Protein AF-A0AB33JUU6-F1 (afdb_monomer_lite)

InterPro domains:
  IPR045512 Protein of unknown function DUF6480 [PF20088] (90-141)

Organism: NCBI:txid3231513

Radius of gyration: 23.72 Å; chains: 1; bounding box: 58×48×59 Å

pLDDT: mean 78.25, std 18.5, range [37.59, 98.25]

Sequence (145 aa):
MNDAEPAVPTSRDQALLLEQASLYGWRAQWQLPEHERATERLLLTLRDTSLTAVFSHDGSLSFARLTELGTATTELDLSGALAVLRDHAGAPPEDTPPGESSTTAGISVPEPPELSRAWGSWPLAVVGLLVLSVVLFMIARIAGW

Foldseek 3Di:
DPPPDPDDPQDPLRVVLVVLLVQLVWDWDWDDDPDPPAFTWIWTDDDQKIKIFTADPVNATPWIWIDGVPDDIDIHHSVRSSVVSVVPSPPRPDPDDPDDDDDDDDPPDPDPPPPVPPDPCVVVVVVVVVVVVVVVVVVCVVVVD

Structure (mmCIF, N/CA/C/O backbone):
data_AF-A0AB33JUU6-F1
#
_entry.id   AF-A0AB33JUU6-F1
#
loop_
_atom_site.group_PDB
_atom_site.id
_atom_site.type_symbol
_atom_site.label_atom_id
_atom_site.label_alt_id
_atom_site.label_comp_id
_atom_site.label_asym_id
_atom_site.label_entity_id
_atom_site.label_seq_id
_atom_site.pdbx_PDB_ins_code
_atom_site.Cartn_x
_atom_site.Cartn_y
_atom_site.Cartn_z
_atom_site.occupancy
_atom_site.B_iso_or_equiv
_atom_site.auth_seq_id
_atom_site.auth_comp_id
_atom_site.auth_asym_id
_atom_site.auth_atom_id
_atom_site.pdbx_PDB_model_num
ATOM 1 N N . MET A 1 1 ? -13.650 -16.255 -26.367 1.00 42.38 1 MET A N 1
ATOM 2 C CA . MET A 1 1 ? -13.269 -17.184 -25.288 1.00 42.38 1 MET A CA 1
ATOM 3 C C . MET A 1 1 ? -12.151 -16.460 -24.565 1.00 42.38 1 MET A C 1
ATOM 5 O O . MET A 1 1 ? -11.090 -16.332 -25.148 1.00 42.38 1 MET A O 1
ATOM 9 N N . ASN A 1 2 ? -12.458 -15.779 -23.457 1.00 46.66 2 ASN A N 1
ATOM 10 C CA . ASN A 1 2 ? -11.444 -15.042 -22.703 1.00 46.66 2 ASN A CA 1
ATOM 11 C C . ASN A 1 2 ? -10.656 -16.086 -21.923 1.00 46.66 2 ASN A C 1
ATOM 13 O O . ASN A 1 2 ? -11.203 -16.670 -20.987 1.00 46.66 2 ASN A O 1
ATOM 17 N N . ASP A 1 3 ? -9.432 -16.363 -22.361 1.00 48.03 3 ASP A N 1
ATOM 18 C CA . ASP A 1 3 ? -8.467 -17.117 -21.575 1.00 48.03 3 ASP A CA 1
ATOM 19 C C . ASP A 1 3 ? -8.272 -16.355 -20.263 1.00 48.03 3 ASP A C 1
ATOM 21 O O . ASP A 1 3 ? -7.712 -15.261 -20.235 1.00 48.03 3 ASP A O 1
ATOM 25 N N . ALA A 1 4 ? -8.860 -16.882 -19.190 1.00 48.28 4 ALA A N 1
ATOM 26 C CA . ALA A 1 4 ? -8.634 -16.379 -17.852 1.00 48.28 4 ALA A CA 1
ATOM 27 C C . ALA A 1 4 ? -7.150 -16.599 -17.559 1.00 48.28 4 ALA A C 1
ATOM 29 O O . ALA A 1 4 ? -6.715 -17.740 -17.388 1.00 48.28 4 ALA A O 1
ATOM 30 N N . GLU A 1 5 ? -6.380 -15.510 -17.584 1.00 46.94 5 GLU A N 1
ATOM 31 C CA . GLU A 1 5 ? -5.000 -15.484 -17.116 1.00 46.94 5 GLU A CA 1
ATOM 32 C C . GLU A 1 5 ? -4.924 -16.256 -15.792 1.00 46.94 5 GLU A C 1
ATOM 34 O O . GLU A 1 5 ? -5.759 -16.020 -14.908 1.00 46.94 5 GLU A O 1
ATOM 39 N N . PRO A 1 6 ? -3.989 -17.211 -15.643 1.00 43.72 6 PRO A N 1
ATOM 40 C CA . PRO A 1 6 ? -3.836 -17.916 -14.386 1.00 43.72 6 PRO A CA 1
ATOM 41 C C . PRO A 1 6 ? -3.475 -16.875 -13.331 1.00 43.72 6 PRO A C 1
ATOM 43 O O . PRO A 1 6 ? -2.383 -16.312 -13.361 1.00 43.72 6 PRO A O 1
ATOM 46 N N . ALA A 1 7 ? -4.418 -16.595 -12.428 1.00 58.81 7 ALA A N 1
ATOM 47 C CA . ALA A 1 7 ? -4.191 -15.729 -11.286 1.00 58.81 7 ALA A CA 1
ATOM 48 C C . ALA A 1 7 ? -2.921 -16.220 -10.587 1.00 58.81 7 ALA A C 1
ATOM 50 O O . ALA A 1 7 ? -2.867 -17.364 -10.125 1.00 58.81 7 ALA A O 1
ATOM 51 N N . VAL A 1 8 ? -1.883 -15.382 -10.596 1.00 59.25 8 VAL A N 1
ATOM 52 C CA . VAL A 1 8 ? -0.614 -15.670 -9.932 1.00 59.25 8 VAL A CA 1
ATOM 53 C C . VAL A 1 8 ? -0.947 -16.092 -8.499 1.00 59.25 8 VAL A C 1
ATOM 55 O O . VAL A 1 8 ? -1.728 -15.396 -7.840 1.00 59.25 8 VAL A O 1
ATOM 58 N N . PRO A 1 9 ? -0.455 -17.253 -8.027 1.00 62.34 9 PRO A N 1
ATOM 59 C CA . PRO A 1 9 ? -0.793 -17.733 -6.700 1.00 62.34 9 PRO A CA 1
ATOM 60 C C . PRO A 1 9 ? -0.367 -16.679 -5.683 1.00 62.34 9 PRO A C 1
ATOM 62 O O . PRO A 1 9 ? 0.811 -16.349 -5.570 1.00 62.34 9 PRO A O 1
ATOM 65 N N . THR A 1 10 ? -1.352 -16.138 -4.970 1.00 77.56 10 THR A N 1
ATOM 66 C CA . THR A 1 10 ? -1.145 -15.136 -3.931 1.00 77.56 10 THR A CA 1
ATOM 67 C C . THR A 1 10 ? -0.162 -15.693 -2.908 1.00 77.56 10 THR A C 1
ATOM 69 O O . THR A 1 10 ? -0.394 -16.760 -2.330 1.00 77.56 10 THR A O 1
ATOM 72 N N . SER A 1 11 ? 0.954 -14.996 -2.704 1.00 87.75 11 SER A N 1
ATOM 73 C CA . SER A 1 11 ? 1.951 -15.397 -1.710 1.00 87.75 11 SER A CA 1
ATOM 74 C C . SER A 1 11 ? 1.343 -15.424 -0.306 1.00 87.75 11 SER A C 1
ATOM 76 O O . SER A 1 11 ? 0.364 -14.733 -0.022 1.00 87.75 11 SER A O 1
ATOM 78 N N . ARG A 1 12 ? 1.937 -16.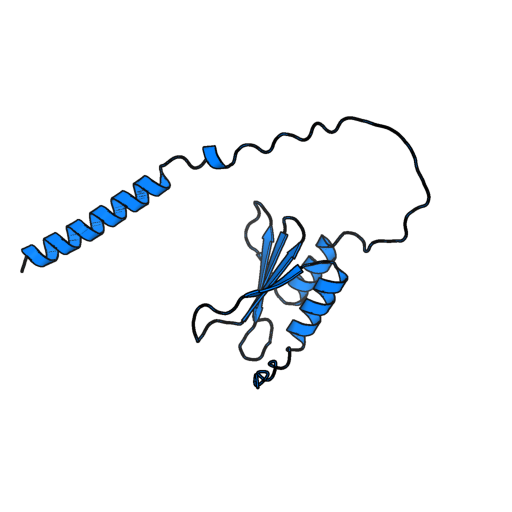204 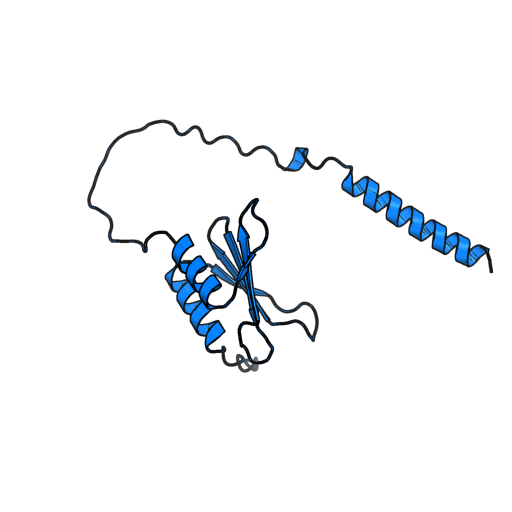0.604 1.00 90.75 12 ARG A N 1
ATOM 79 C CA . ARG A 1 12 ? 1.477 -16.317 1.995 1.00 90.75 12 ARG A CA 1
ATOM 80 C C . ARG A 1 12 ? 1.371 -14.952 2.681 1.00 90.75 12 ARG A C 1
ATOM 82 O O . ARG A 1 12 ? 0.388 -14.706 3.373 1.00 90.75 12 ARG A O 1
ATOM 89 N N . ASP A 1 13 ? 2.342 -14.070 2.461 1.00 90.50 13 ASP A N 1
ATOM 90 C CA . ASP A 1 13 ? 2.364 -12.735 3.070 1.00 90.50 13 ASP A CA 1
ATOM 91 C C . ASP A 1 13 ? 1.261 -11.840 2.494 1.00 90.50 13 ASP A C 1
ATOM 93 O O . ASP A 1 13 ? 0.592 -11.114 3.228 1.00 90.50 13 ASP A O 1
ATOM 97 N N . GLN A 1 14 ? 1.029 -11.937 1.182 1.00 91.00 14 GLN A N 1
ATOM 98 C CA . GLN A 1 14 ? -0.058 -11.235 0.501 1.00 91.00 14 GLN A CA 1
ATOM 99 C C . GLN A 1 14 ? -1.423 -11.714 1.014 1.00 91.00 14 GLN A C 1
ATOM 101 O O . GLN A 1 14 ? -2.288 -10.893 1.315 1.00 91.00 14 GLN A O 1
ATOM 106 N N . ALA A 1 15 ? -1.604 -13.031 1.158 1.00 91.25 15 ALA A N 1
ATOM 107 C CA . ALA A 1 15 ? -2.834 -13.626 1.669 1.00 91.25 15 ALA A CA 1
ATOM 108 C C . ALA A 1 15 ? -3.106 -13.189 3.114 1.00 91.25 15 ALA A C 1
ATOM 110 O O . ALA A 1 15 ? -4.222 -12.776 3.418 1.00 91.25 15 ALA A O 1
ATOM 111 N N . LEU A 1 16 ? -2.080 -13.194 3.973 1.00 90.94 16 LEU A N 1
ATOM 112 C CA . LEU A 1 16 ? -2.188 -12.718 5.354 1.00 90.94 16 LEU A CA 1
ATOM 113 C C . LEU A 1 16 ? -2.5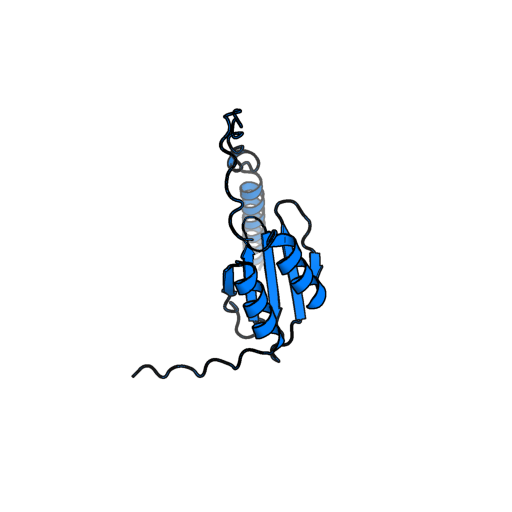57 -11.233 5.422 1.00 90.94 16 LEU A C 1
A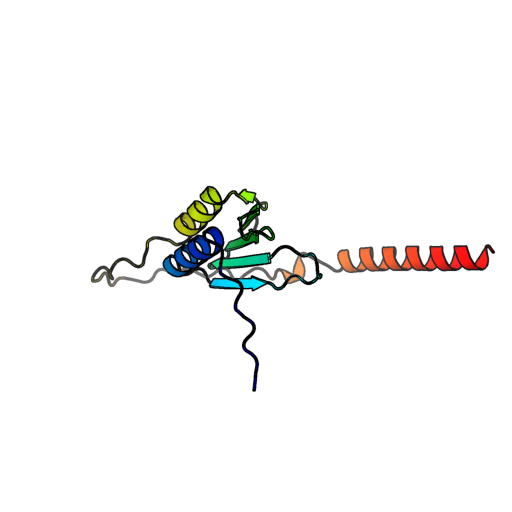TOM 115 O O . LEU A 1 16 ? -3.446 -10.860 6.186 1.00 90.94 16 LEU A O 1
ATOM 119 N N . LEU A 1 17 ? -1.908 -10.381 4.623 1.00 91.19 17 LEU A N 1
ATOM 120 C CA . LEU A 1 17 ? -2.220 -8.950 4.596 1.00 91.19 17 LEU A CA 1
ATOM 121 C C . LEU A 1 17 ? -3.637 -8.684 4.088 1.00 91.19 17 LEU A C 1
ATOM 123 O O . LEU A 1 17 ? -4.332 -7.860 4.673 1.00 91.19 17 LEU A O 1
ATOM 127 N N . LEU A 1 18 ? -4.082 -9.382 3.042 1.00 91.69 18 LEU A N 1
ATOM 128 C CA . LEU A 1 18 ? -5.444 -9.255 2.518 1.00 91.69 18 LEU A CA 1
ATOM 129 C C . LEU A 1 18 ? -6.495 -9.751 3.513 1.00 91.69 18 LEU A C 1
ATOM 131 O O . LEU A 1 18 ? -7.504 -9.078 3.717 1.00 91.69 18 LEU A O 1
ATOM 135 N N . GLU A 1 19 ? -6.254 -10.897 4.150 1.00 91.88 19 GLU A N 1
ATOM 136 C CA . GLU A 1 19 ? -7.136 -11.455 5.176 1.00 91.88 19 GLU A CA 1
ATOM 137 C C . GLU A 1 19 ? -7.286 -10.470 6.340 1.00 91.88 19 GLU A C 1
ATOM 139 O O . GLU A 1 19 ? -8.404 -10.080 6.676 1.00 91.88 19 GLU A O 1
ATOM 144 N N . GLN A 1 20 ? -6.172 -9.988 6.894 1.00 91.62 20 GLN A N 1
ATOM 145 C CA . GLN A 1 20 ? -6.183 -9.040 8.010 1.00 91.62 20 GLN A CA 1
ATOM 146 C C . GLN A 1 20 ? -6.786 -7.692 7.610 1.00 91.62 20 GLN A C 1
ATOM 148 O O . GLN A 1 20 ? -7.613 -7.148 8.339 1.00 91.62 20 GLN A O 1
ATOM 153 N N . ALA A 1 21 ? -6.453 -7.175 6.426 1.00 91.50 21 ALA A N 1
ATOM 154 C CA . ALA A 1 21 ? -7.070 -5.967 5.893 1.00 91.50 21 ALA A CA 1
ATOM 155 C C . ALA A 1 21 ? -8.597 -6.112 5.809 1.00 91.50 21 ALA A C 1
ATOM 157 O O . ALA A 1 21 ? -9.320 -5.234 6.278 1.00 91.50 21 ALA A O 1
ATOM 158 N N . SER A 1 22 ? -9.088 -7.236 5.280 1.00 89.44 22 SER A N 1
ATOM 159 C CA . SER A 1 22 ? -10.525 -7.500 5.167 1.00 89.44 22 SER A CA 1
ATOM 160 C C . SER A 1 22 ? -11.209 -7.610 6.532 1.00 89.44 22 SER A C 1
ATOM 162 O O . SER A 1 22 ? -12.288 -7.048 6.721 1.00 89.44 22 SER A O 1
ATOM 164 N N . LEU A 1 23 ? -10.548 -8.256 7.498 1.00 89.75 23 LEU A N 1
ATOM 165 C CA . LEU A 1 23 ? -11.039 -8.429 8.863 1.00 89.75 23 LEU A CA 1
ATOM 166 C C . LEU A 1 23 ? -11.198 -7.082 9.579 1.00 89.75 23 LEU A C 1
ATOM 168 O O . LEU A 1 23 ? -12.150 -6.885 10.329 1.00 89.75 23 LEU A O 1
ATOM 172 N N . TYR A 1 24 ? -10.299 -6.142 9.297 1.00 88.56 24 TYR A N 1
ATOM 173 C CA . TYR A 1 24 ? -10.274 -4.808 9.893 1.00 88.56 24 TYR A CA 1
ATOM 174 C C . TYR A 1 24 ? -10.940 -3.721 9.030 1.00 88.56 24 TYR A C 1
ATOM 176 O O . TYR A 1 24 ? -10.837 -2.534 9.335 1.00 88.56 24 TYR A O 1
ATOM 184 N N . GLY A 1 25 ? -11.626 -4.098 7.946 1.00 89.62 25 GLY A N 1
ATOM 185 C CA . GLY A 1 25 ? -12.368 -3.164 7.092 1.00 89.62 25 GLY 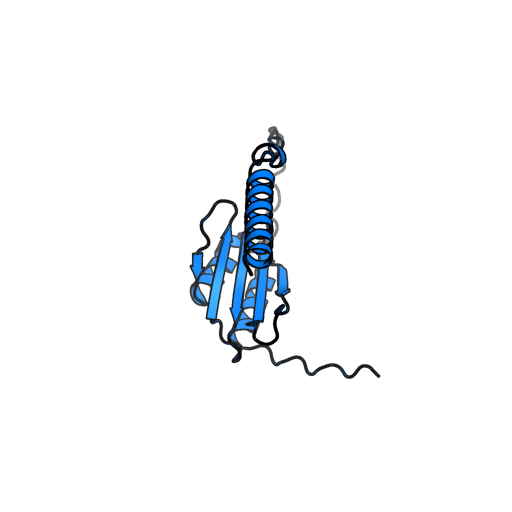A CA 1
ATOM 186 C C . GLY A 1 25 ? -11.501 -2.247 6.219 1.00 89.62 25 GLY A C 1
ATOM 187 O O . GLY A 1 25 ? -12.002 -1.259 5.675 1.00 89.62 25 GLY A O 1
ATOM 188 N N . TRP A 1 26 ? -10.217 -2.561 6.055 1.00 92.62 26 TRP A N 1
ATOM 189 C CA . TRP A 1 26 ? -9.339 -1.870 5.118 1.00 92.62 26 TRP A CA 1
ATOM 190 C C . TRP A 1 26 ? -9.720 -2.221 3.681 1.00 92.62 26 TRP A C 1
ATOM 192 O O . TRP A 1 26 ? -9.956 -3.381 3.334 1.00 92.62 26 TRP A O 1
ATOM 202 N N . ARG A 1 27 ? -9.733 -1.215 2.805 1.00 92.62 27 ARG A N 1
ATOM 203 C CA . ARG A 1 27 ? -9.910 -1.441 1.368 1.00 92.62 27 ARG A CA 1
ATOM 204 C C . ARG A 1 27 ? -8.575 -1.786 0.740 1.00 92.62 27 ARG A C 1
ATOM 206 O O . ARG A 1 27 ? -7.651 -0.984 0.804 1.00 92.62 27 ARG A O 1
ATOM 213 N N . ALA A 1 28 ? -8.509 -2.953 0.115 1.00 93.19 28 ALA A N 1
ATOM 214 C CA . ALA A 1 28 ? -7.341 -3.419 -0.606 1.00 93.19 28 ALA A CA 1
ATOM 215 C C . ALA A 1 28 ? -7.477 -3.149 -2.107 1.00 93.19 28 ALA A C 1
ATOM 217 O O . ALA A 1 28 ? -8.465 -3.544 -2.728 1.00 93.19 28 ALA A O 1
ATOM 218 N N . GLN A 1 29 ? -6.475 -2.499 -2.691 1.00 92.69 29 GLN A N 1
ATOM 219 C CA . GLN A 1 29 ? -6.390 -2.250 -4.122 1.00 92.69 29 GLN A CA 1
ATOM 220 C C . GLN A 1 29 ? -4.987 -2.579 -4.625 1.00 92.69 29 GLN A C 1
ATOM 222 O O . GLN A 1 29 ? -3.991 -2.015 -4.172 1.00 92.69 29 GLN A O 1
ATOM 227 N N . TRP A 1 30 ? -4.915 -3.477 -5.602 1.00 89.50 30 TRP A N 1
ATOM 228 C CA . TRP A 1 30 ? -3.679 -3.755 -6.317 1.00 89.50 30 TRP A CA 1
ATOM 229 C C . TRP A 1 30 ? -3.357 -2.600 -7.260 1.00 89.50 30 TRP A C 1
ATOM 231 O O . TRP A 1 30 ? -4.204 -2.174 -8.051 1.00 89.50 30 TRP A O 1
ATOM 241 N N . GLN A 1 31 ? -2.136 -2.085 -7.169 1.00 85.94 31 GLN A N 1
ATOM 242 C CA . GLN A 1 31 ? -1.613 -1.132 -8.137 1.00 85.94 31 GLN A CA 1
ATOM 243 C C . GLN A 1 31 ? -0.741 -1.887 -9.125 1.00 85.94 31 GLN A C 1
ATOM 245 O O . GLN A 1 31 ? 0.267 -2.484 -8.742 1.00 85.94 31 GLN A O 1
ATOM 250 N N . LEU A 1 32 ? -1.141 -1.858 -10.399 1.00 75.88 32 LEU A N 1
ATOM 251 C CA . LEU A 1 32 ? -0.313 -2.433 -11.441 1.00 75.88 32 LEU A CA 1
ATOM 252 C C . LEU A 1 32 ? 0.990 -1.632 -11.538 1.00 75.88 32 LEU A C 1
ATOM 254 O O . LEU A 1 32 ? 0.956 -0.396 -11.550 1.00 75.88 32 LEU A O 1
ATOM 258 N N . PRO A 1 33 ? 2.134 -2.320 -11.615 1.00 71.94 33 PRO A N 1
ATOM 259 C CA . PRO A 1 33 ? 3.398 -1.668 -11.878 1.00 71.94 33 PRO A CA 1
ATOM 260 C C . PRO A 1 33 ? 3.338 -0.933 -13.223 1.00 71.94 33 PRO A C 1
ATOM 262 O O . PRO A 1 33 ? 3.092 -1.538 -14.260 1.00 71.94 33 PRO A O 1
ATOM 265 N N . GLU A 1 34 ? 3.590 0.377 -13.222 1.00 69.88 34 GLU A N 1
ATOM 266 C CA . GLU A 1 34 ? 3.583 1.194 -14.449 1.00 69.88 34 GLU A CA 1
ATOM 267 C C . GLU A 1 34 ? 4.744 0.829 -15.402 1.00 69.88 34 GLU A C 1
ATOM 269 O O . GLU A 1 34 ? 4.783 1.270 -16.543 1.00 69.88 34 GLU A O 1
ATOM 274 N N . HIS A 1 35 ? 5.719 0.037 -14.940 1.00 64.25 35 HIS A N 1
ATOM 275 C CA . HIS A 1 35 ? 6.895 -0.387 -15.703 1.00 64.25 35 HIS A CA 1
ATOM 276 C C . HIS A 1 35 ? 7.093 -1.909 -15.591 1.00 64.25 35 HIS A C 1
ATOM 278 O O . HIS A 1 35 ? 6.912 -2.473 -14.518 1.00 64.25 35 HIS A O 1
ATOM 284 N N . GLU A 1 36 ? 7.566 -2.569 -16.654 1.00 54.94 36 GLU A N 1
ATOM 285 C CA . GLU A 1 36 ? 7.742 -4.040 -16.772 1.00 54.94 36 GLU A CA 1
ATOM 286 C C . GLU A 1 36 ? 8.687 -4.700 -15.740 1.00 54.94 36 GLU A C 1
ATOM 288 O O . GLU A 1 36 ? 8.828 -5.919 -15.708 1.00 54.94 36 GLU A O 1
ATOM 293 N N . ARG A 1 37 ? 9.348 -3.919 -14.879 1.00 58.00 37 ARG A N 1
ATOM 294 C CA . ARG A 1 37 ? 10.170 -4.413 -13.756 1.00 58.00 37 ARG A CA 1
ATOM 295 C C . ARG A 1 37 ? 9.629 -4.016 -12.387 1.00 58.00 37 ARG A C 1
ATOM 297 O O . ARG A 1 37 ? 10.332 -4.180 -11.392 1.00 58.00 37 ARG A O 1
ATOM 304 N N . ALA A 1 38 ? 8.453 -3.400 -12.326 1.00 60.00 38 ALA A N 1
ATOM 305 C CA . ALA A 1 38 ? 8.000 -2.810 -11.087 1.00 60.00 38 ALA A CA 1
ATOM 306 C C . ALA A 1 38 ? 7.380 -3.870 -10.168 1.00 60.00 38 ALA A C 1
ATOM 308 O O . ALA A 1 38 ? 6.548 -4.692 -10.536 1.00 60.00 38 ALA A O 1
ATOM 309 N N . THR A 1 39 ? 7.899 -3.837 -8.953 1.00 75.88 39 THR A N 1
ATOM 310 C CA . THR A 1 39 ? 7.481 -4.551 -7.759 1.00 75.88 39 THR A CA 1
ATOM 311 C C . THR A 1 39 ? 5.965 -4.465 -7.588 1.00 75.88 39 THR A C 1
ATOM 313 O O . THR A 1 39 ? 5.398 -3.382 -7.757 1.00 75.88 39 THR A O 1
ATOM 316 N N . GLU A 1 40 ? 5.311 -5.577 -7.252 1.00 86.19 40 GLU A N 1
ATOM 317 C CA . GLU A 1 40 ? 3.870 -5.576 -6.997 1.00 86.19 40 GLU A CA 1
ATOM 318 C C . GLU A 1 40 ? 3.565 -4.720 -5.768 1.00 86.19 40 GLU A C 1
ATOM 320 O O . GLU A 1 40 ? 4.268 -4.775 -4.753 1.00 86.19 40 GLU A O 1
ATOM 325 N N . ARG A 1 41 ? 2.521 -3.894 -5.864 1.00 90.31 41 ARG A N 1
ATOM 326 C CA . ARG A 1 41 ? 2.124 -2.984 -4.790 1.00 90.31 41 ARG A CA 1
ATOM 327 C C . ARG A 1 41 ? 0.674 -3.208 -4.411 1.00 90.31 41 ARG A C 1
ATOM 329 O O . ARG A 1 41 ? -0.216 -3.164 -5.260 1.00 90.31 41 ARG A O 1
ATOM 336 N N . LEU A 1 42 ? 0.447 -3.378 -3.116 1.00 92.19 42 LEU A N 1
ATOM 337 C CA . LEU A 1 42 ? -0.876 -3.428 -2.519 1.00 92.19 42 LEU A CA 1
ATOM 338 C C . LEU A 1 42 ? -1.102 -2.147 -1.729 1.00 92.19 42 LEU A C 1
ATOM 340 O O . LEU A 1 42 ? -0.412 -1.880 -0.744 1.00 92.19 42 LEU A O 1
ATOM 344 N N . LEU A 1 43 ? -2.075 -1.357 -2.164 1.00 93.62 43 LEU A N 1
ATOM 345 C CA . LEU A 1 43 ? -2.536 -0.191 -1.434 1.00 93.62 43 LEU A CA 1
ATOM 346 C C . LEU A 1 43 ? -3.694 -0.609 -0.529 1.00 93.62 43 LEU A C 1
ATOM 348 O O . LEU A 1 43 ? -4.741 -1.045 -1.003 1.00 93.62 43 LEU A O 1
ATOM 352 N N . LEU A 1 44 ? -3.501 -0.461 0.774 1.00 93.75 44 LEU A N 1
ATOM 353 C CA . LEU A 1 44 ? -4.519 -0.648 1.796 1.00 93.75 44 LEU A CA 1
ATOM 354 C C . LEU A 1 44 ? -4.950 0.735 2.284 1.00 93.75 44 LEU A C 1
ATOM 356 O O . LEU A 1 44 ? -4.111 1.557 2.644 1.00 93.75 44 LEU A O 1
ATOM 360 N N . THR A 1 45 ? -6.246 1.032 2.276 1.00 92.25 45 THR A N 1
ATOM 361 C CA . THR A 1 45 ? -6.765 2.344 2.697 1.00 92.25 45 THR A CA 1
ATOM 362 C C . THR A 1 45 ? -7.842 2.190 3.761 1.00 92.25 45 THR A C 1
ATOM 364 O O . THR A 1 45 ? -8.791 1.421 3.579 1.00 92.25 45 THR A O 1
ATOM 367 N N . LEU A 1 46 ? -7.719 2.950 4.847 1.00 91.19 46 LEU A N 1
ATOM 368 C CA . LEU A 1 46 ? -8.708 3.031 5.914 1.00 91.19 46 LEU A CA 1
ATOM 369 C C . LEU A 1 46 ? -8.836 4.483 6.382 1.00 91.19 46 LEU A C 1
ATOM 371 O O . LEU A 1 46 ? -7.925 5.028 6.997 1.00 91.19 46 LEU A O 1
ATOM 375 N N . ARG A 1 47 ? -9.997 5.097 6.119 1.00 87.69 47 ARG A N 1
ATOM 376 C CA . ARG A 1 47 ? -10.287 6.504 6.457 1.00 87.69 47 ARG A CA 1
ATOM 377 C C . ARG A 1 47 ? -9.213 7.446 5.884 1.00 87.69 47 ARG A C 1
ATOM 379 O O . ARG A 1 47 ? -9.091 7.515 4.665 1.00 87.69 47 ARG A O 1
ATOM 386 N N . ASP A 1 48 ? -8.446 8.110 6.747 1.00 86.44 48 ASP A N 1
ATOM 387 C CA . ASP A 1 48 ? -7.388 9.070 6.402 1.00 86.44 48 ASP A CA 1
ATOM 388 C C . ASP A 1 48 ? -5.980 8.443 6.416 1.00 86.44 48 ASP A C 1
ATOM 390 O O . ASP A 1 48 ? -4.973 9.139 6.262 1.00 86.44 48 ASP A O 1
ATOM 394 N N . THR A 1 49 ? -5.907 7.122 6.595 1.00 89.31 49 THR A N 1
ATOM 395 C CA . THR A 1 49 ? -4.665 6.357 6.672 1.00 89.31 49 THR A CA 1
ATOM 396 C C . THR A 1 49 ? -4.527 5.456 5.450 1.00 89.31 49 THR A C 1
ATOM 398 O O . THR A 1 49 ? -5.462 4.760 5.037 1.00 89.31 49 THR A O 1
ATOM 401 N N . SER A 1 50 ? -3.332 5.440 4.866 1.00 92.44 50 SER A N 1
ATOM 402 C CA . SER A 1 50 ? -2.993 4.542 3.764 1.00 92.44 50 SER A CA 1
ATOM 403 C C . SER A 1 50 ? -1.724 3.761 4.077 1.00 92.44 50 SER A C 1
ATOM 405 O O . SER A 1 50 ? -0.731 4.316 4.543 1.00 92.44 50 SER A O 1
ATOM 407 N N . LEU A 1 51 ? -1.757 2.458 3.825 1.00 93.88 51 LEU A N 1
ATOM 408 C CA . LEU A 1 51 ? -0.623 1.563 3.967 1.00 93.88 51 LEU A CA 1
ATOM 409 C C . LEU A 1 51 ? -0.301 0.970 2.599 1.00 93.88 51 LEU A C 1
ATOM 411 O O . LEU A 1 51 ? -1.123 0.294 1.992 1.00 93.88 51 LEU A O 1
ATOM 415 N N . THR A 1 52 ? 0.895 1.245 2.094 1.00 94.56 52 THR A N 1
ATOM 416 C CA . THR A 1 52 ? 1.372 0.689 0.823 1.00 94.56 52 THR A CA 1
ATOM 417 C C . THR A 1 52 ? 2.338 -0.446 1.114 1.00 94.56 52 THR A C 1
ATOM 419 O O . THR A 1 52 ? 3.439 -0.198 1.598 1.00 94.56 52 THR A O 1
ATOM 422 N N . ALA A 1 53 ? 1.941 -1.679 0.822 1.00 93.69 53 ALA A N 1
ATOM 423 C CA . ALA A 1 53 ? 2.796 -2.856 0.913 1.00 93.69 53 ALA A CA 1
ATOM 424 C C . ALA A 1 53 ? 3.451 -3.136 -0.446 1.00 93.69 53 ALA A C 1
ATOM 426 O O . ALA A 1 53 ? 2.787 -3.120 -1.484 1.00 93.69 53 ALA A O 1
ATOM 427 N N . VAL A 1 54 ? 4.761 -3.360 -0.437 1.00 92.69 54 VAL A N 1
ATOM 428 C CA . VAL A 1 54 ? 5.585 -3.593 -1.624 1.00 92.69 54 VAL A CA 1
ATOM 429 C C . VAL A 1 54 ? 6.119 -5.020 -1.558 1.00 92.69 54 VAL A C 1
ATOM 431 O O . VAL A 1 54 ? 6.764 -5.384 -0.575 1.00 92.69 54 VAL A O 1
ATOM 434 N N . PHE A 1 55 ? 5.842 -5.821 -2.588 1.00 90.19 55 PHE A N 1
ATOM 435 C CA . PHE A 1 55 ? 6.180 -7.245 -2.625 1.00 90.19 55 PHE A CA 1
ATOM 436 C C . PHE A 1 55 ? 7.230 -7.555 -3.678 1.00 90.19 55 PHE A C 1
ATOM 438 O O . PHE A 1 55 ? 7.090 -7.203 -4.849 1.00 90.19 55 PHE A O 1
ATOM 445 N N . SER A 1 56 ? 8.254 -8.281 -3.257 1.00 87.88 56 SER A N 1
ATOM 446 C CA . SER A 1 56 ? 9.276 -8.850 -4.125 1.00 87.88 56 SER A CA 1
ATOM 447 C C . SER A 1 56 ? 8.655 -9.793 -5.168 1.00 87.88 56 SER A C 1
ATOM 449 O O . SER A 1 56 ? 7.531 -10.264 -5.019 1.00 87.88 56 SER A O 1
ATOM 451 N N . HIS A 1 57 ? 9.406 -10.132 -6.220 1.00 81.50 57 HIS A N 1
ATOM 452 C CA . HIS A 1 57 ? 8.941 -11.062 -7.262 1.00 81.50 57 HIS A CA 1
ATOM 453 C C . HIS A 1 57 ? 8.644 -12.485 -6.757 1.00 81.50 57 HIS A C 1
ATOM 455 O O . HIS A 1 57 ? 7.936 -13.230 -7.425 1.00 81.50 57 HIS A O 1
ATOM 461 N N . ASP A 1 58 ? 9.182 -12.874 -5.599 1.00 83.31 58 ASP A N 1
ATOM 462 C CA . ASP A 1 58 ? 8.857 -14.136 -4.921 1.00 83.31 58 ASP A CA 1
ATOM 463 C C . ASP A 1 58 ? 7.567 -14.045 -4.079 1.00 83.31 58 ASP A C 1
ATOM 465 O O . ASP A 1 58 ? 7.177 -15.011 -3.424 1.00 83.31 58 ASP A O 1
ATOM 469 N N . GLY A 1 59 ? 6.915 -12.879 -4.086 1.00 84.75 59 GLY A N 1
ATOM 470 C CA . GLY A 1 59 ? 5.722 -12.563 -3.319 1.00 84.75 59 GLY A CA 1
ATOM 471 C C . GLY A 1 59 ? 5.978 -12.323 -1.830 1.00 84.75 59 GLY A C 1
ATOM 472 O O . GLY A 1 59 ? 5.015 -12.144 -1.080 1.00 84.75 59 GLY A O 1
ATOM 473 N N . SER A 1 60 ? 7.233 -12.318 -1.373 1.00 89.00 60 SER A N 1
ATOM 474 C CA . SER A 1 60 ? 7.566 -11.893 -0.009 1.00 89.00 60 SER A CA 1
ATOM 475 C C . SER A 1 60 ? 7.357 -10.389 0.143 1.00 89.00 60 SER A C 1
ATOM 477 O O . SER A 1 60 ? 7.574 -9.615 -0.798 1.00 89.00 60 SER A O 1
ATOM 479 N N . LEU A 1 61 ? 6.926 -9.952 1.326 1.00 91.00 61 LEU A N 1
ATOM 480 C CA . LEU A 1 61 ? 6.862 -8.520 1.604 1.00 91.00 61 LEU A CA 1
ATOM 481 C C . LEU A 1 61 ? 8.289 -7.953 1.667 1.00 91.00 61 LEU A C 1
ATOM 483 O O . LEU A 1 61 ? 9.065 -8.325 2.545 1.00 91.00 61 LEU A O 1
ATOM 487 N N . SER A 1 62 ? 8.625 -7.020 0.773 1.00 91.06 62 SER A N 1
ATOM 488 C CA . SER A 1 62 ? 9.890 -6.284 0.852 1.00 91.06 62 SER A CA 1
ATOM 489 C C . SER A 1 62 ? 9.834 -5.265 1.989 1.00 91.06 62 SER A C 1
ATOM 491 O O . SER A 1 62 ? 10.708 -5.239 2.849 1.00 91.06 62 SER A O 1
ATOM 493 N N . PHE A 1 63 ? 8.802 -4.418 1.976 1.00 92.88 63 PHE A N 1
ATOM 494 C CA . PHE A 1 63 ? 8.533 -3.414 3.003 1.00 92.88 63 PHE A CA 1
ATOM 495 C C . PHE A 1 63 ? 7.102 -2.886 2.866 1.00 92.88 63 PHE A C 1
ATOM 497 O O . PHE A 1 63 ? 6.481 -2.966 1.803 1.00 92.88 63 PHE A O 1
ATOM 504 N N . ALA A 1 64 ? 6.583 -2.298 3.935 1.00 93.62 64 ALA A N 1
ATOM 505 C CA . ALA A 1 64 ? 5.339 -1.549 3.941 1.00 93.62 64 ALA A CA 1
ATOM 506 C C . ALA A 1 64 ? 5.597 -0.090 4.312 1.00 93.62 64 ALA A C 1
ATOM 508 O O . ALA A 1 64 ? 6.548 0.232 5.015 1.00 93.62 64 ALA A O 1
ATOM 509 N N . ARG A 1 65 ? 4.752 0.814 3.827 1.00 93.69 65 ARG A N 1
ATOM 510 C CA . ARG A 1 65 ? 4.830 2.242 4.130 1.00 93.69 65 ARG A CA 1
ATOM 511 C C . ARG A 1 65 ? 3.503 2.736 4.641 1.00 93.69 65 ARG A C 1
ATOM 513 O O . ARG A 1 65 ? 2.519 2.713 3.904 1.00 93.69 65 ARG A O 1
ATOM 520 N N . LEU A 1 66 ? 3.507 3.215 5.875 1.00 93.00 66 LEU A N 1
ATOM 521 C CA . LEU A 1 66 ? 2.366 3.904 6.450 1.00 93.00 66 LEU A CA 1
ATOM 522 C C . LEU A 1 66 ? 2.436 5.384 6.094 1.00 93.00 66 LEU A C 1
ATOM 524 O O . LEU A 1 66 ? 3.454 6.039 6.317 1.00 93.00 66 LEU A O 1
ATOM 528 N N . THR A 1 67 ? 1.350 5.890 5.528 1.00 89.56 67 THR A N 1
ATOM 529 C CA . THR A 1 67 ? 1.150 7.303 5.234 1.00 89.56 67 THR A CA 1
ATOM 530 C C . THR A 1 67 ? -0.120 7.751 5.940 1.00 89.56 67 THR A C 1
ATOM 532 O O . THR A 1 67 ? -1.230 7.380 5.551 1.00 89.56 67 THR A O 1
ATOM 535 N N . GLU A 1 68 ? 0.076 8.539 6.988 1.00 86.62 68 GLU A N 1
ATOM 536 C CA . GLU A 1 68 ? -0.973 9.234 7.727 1.00 86.62 68 GLU A CA 1
ATOM 537 C C . GLU A 1 68 ? -0.939 10.719 7.368 1.00 86.62 68 GLU A C 1
ATOM 539 O O . GLU A 1 68 ? 0.120 11.279 7.061 1.00 86.62 68 GLU A O 1
ATOM 544 N N . LEU A 1 69 ? -2.099 11.372 7.409 1.00 81.50 69 LEU A N 1
ATOM 545 C CA . LEU A 1 69 ? -2.212 12.793 7.105 1.00 81.50 69 LEU A CA 1
ATOM 546 C C . LEU A 1 69 ? -1.321 13.627 8.051 1.00 81.50 69 LEU A C 1
ATOM 548 O O . LEU A 1 69 ? -1.600 13.748 9.239 1.00 81.50 69 LEU A O 1
ATOM 552 N N . GLY A 1 70 ? -0.254 14.226 7.515 1.00 75.44 70 GLY A N 1
ATOM 553 C CA . GLY A 1 70 ? 0.653 15.099 8.273 1.00 75.44 70 GLY A CA 1
ATOM 554 C C . GLY A 1 70 ? 1.796 14.392 9.012 1.00 75.44 70 GLY A C 1
ATOM 555 O O . GLY A 1 70 ? 2.624 15.080 9.611 1.00 75.44 70 GLY A O 1
ATOM 556 N N . THR A 1 71 ? 1.896 13.063 8.929 1.00 77.00 71 THR A N 1
ATOM 557 C CA . THR A 1 71 ? 2.999 12.286 9.519 1.00 77.00 71 THR A CA 1
ATOM 558 C C . THR A 1 71 ? 4.030 11.921 8.450 1.00 77.00 71 THR A C 1
ATOM 560 O O . THR A 1 71 ? 3.709 11.738 7.274 1.00 77.00 71 THR A O 1
ATOM 563 N N . ALA A 1 72 ? 5.298 11.805 8.848 1.00 79.69 72 ALA A N 1
ATOM 564 C CA . ALA A 1 72 ? 6.332 11.269 7.973 1.00 79.69 72 ALA A CA 1
ATOM 565 C C . ALA A 1 72 ? 6.023 9.808 7.604 1.00 79.69 72 ALA A C 1
ATOM 567 O O . ALA A 1 72 ? 5.592 9.018 8.446 1.00 79.69 72 ALA A O 1
ATOM 568 N N . THR A 1 73 ? 6.280 9.439 6.350 1.00 86.88 73 THR A N 1
ATOM 569 C CA . THR A 1 73 ? 6.143 8.053 5.904 1.00 86.88 73 THR A CA 1
ATOM 570 C C . THR A 1 73 ? 7.089 7.158 6.697 1.00 86.88 73 THR A C 1
ATOM 572 O O . THR A 1 73 ? 8.303 7.366 6.675 1.00 86.88 73 THR A O 1
ATOM 575 N N . THR A 1 74 ? 6.535 6.155 7.375 1.00 89.06 74 THR A N 1
ATOM 576 C CA . THR A 1 74 ? 7.321 5.187 8.151 1.00 89.06 74 THR A CA 1
ATOM 577 C C . THR A 1 74 ? 7.396 3.871 7.393 1.00 89.06 74 THR A C 1
ATOM 579 O O . THR A 1 74 ? 6.372 3.345 6.954 1.00 89.06 74 THR A O 1
ATOM 582 N N . GLU A 1 75 ? 8.615 3.363 7.216 1.00 92.12 75 GLU A N 1
ATOM 583 C CA . GLU A 1 75 ? 8.855 2.044 6.637 1.00 92.12 75 GLU A CA 1
ATOM 584 C C . GLU A 1 75 ? 8.697 0.969 7.717 1.00 92.12 75 GLU A C 1
ATOM 586 O O . GLU A 1 75 ? 9.215 1.102 8.825 1.00 92.12 75 GLU A O 1
ATOM 591 N N . LEU A 1 76 ? 7.929 -0.067 7.400 1.00 92.94 76 LEU A N 1
ATOM 592 C CA . LEU A 1 76 ? 7.487 -1.117 8.307 1.00 92.94 76 LEU A CA 1
ATOM 593 C C . LEU A 1 76 ? 7.817 -2.476 7.692 1.00 92.94 76 LEU A C 1
ATOM 595 O O . LEU A 1 76 ? 7.708 -2.668 6.479 1.00 92.94 76 LEU A O 1
ATOM 599 N N . ASP A 1 77 ? 8.178 -3.430 8.538 1.00 93.44 77 ASP A N 1
ATOM 600 C CA . ASP A 1 77 ? 8.227 -4.838 8.164 1.00 93.44 77 ASP A CA 1
ATOM 601 C C . ASP A 1 77 ? 6.813 -5.452 8.178 1.00 93.44 77 ASP A C 1
ATOM 603 O O . ASP A 1 77 ? 5.815 -4.772 8.438 1.00 93.44 77 ASP A O 1
ATOM 607 N N . LEU A 1 78 ? 6.705 -6.754 7.894 1.00 91.12 78 LEU A N 1
ATOM 608 C CA . LEU A 1 78 ? 5.415 -7.452 7.887 1.00 91.12 78 LEU A CA 1
ATOM 609 C C . LEU A 1 78 ? 4.712 -7.351 9.244 1.00 91.12 78 LEU A C 1
ATOM 611 O O . LEU A 1 78 ? 3.520 -7.060 9.307 1.00 91.12 78 LEU A O 1
ATOM 615 N N . SER A 1 79 ? 5.455 -7.551 10.331 1.00 91.75 79 SER A N 1
ATOM 616 C CA . SER A 1 79 ? 4.920 -7.487 11.692 1.00 91.75 79 SER A CA 1
ATOM 617 C C . SER A 1 79 ? 4.386 -6.092 12.023 1.00 91.75 79 SER A C 1
ATOM 619 O O . SER A 1 79 ? 3.290 -5.967 12.570 1.00 91.75 79 SER A O 1
ATOM 621 N N . GLY A 1 80 ? 5.125 -5.046 11.651 1.00 92.56 80 GLY A N 1
ATOM 622 C CA . GLY A 1 80 ? 4.722 -3.653 11.801 1.00 92.56 80 GLY A CA 1
ATOM 623 C C . GLY A 1 80 ? 3.504 -3.308 10.950 1.00 92.56 80 GLY A C 1
ATOM 624 O O . GLY A 1 80 ? 2.581 -2.666 11.446 1.00 92.56 80 GLY A O 1
ATOM 625 N N . ALA A 1 81 ? 3.439 -3.793 9.708 1.00 91.69 81 ALA A N 1
ATOM 626 C CA . ALA A 1 81 ? 2.272 -3.605 8.851 1.00 91.69 81 ALA A CA 1
ATOM 627 C C . ALA A 1 81 ? 1.011 -4.234 9.464 1.00 91.69 81 ALA A C 1
ATOM 629 O O . ALA A 1 81 ? -0.033 -3.589 9.530 1.00 91.69 81 ALA A O 1
ATOM 630 N N . LEU A 1 82 ? 1.118 -5.463 9.975 1.00 92.31 82 LEU A N 1
ATOM 631 C CA . LEU A 1 82 ? 0.015 -6.151 10.649 1.00 92.31 82 LEU A CA 1
ATOM 632 C C . LEU A 1 82 ? -0.415 -5.445 11.940 1.00 92.31 82 LEU A C 1
ATOM 634 O O . LEU A 1 82 ? -1.612 -5.319 12.201 1.00 92.31 82 LEU A O 1
ATOM 638 N N . ALA A 1 83 ? 0.544 -4.958 12.732 1.00 90.31 83 ALA A N 1
ATOM 639 C CA . ALA A 1 83 ? 0.249 -4.175 13.927 1.00 90.31 83 ALA A CA 1
ATOM 640 C C . ALA A 1 83 ? -0.534 -2.904 13.574 1.00 90.31 83 ALA A C 1
ATOM 642 O O . ALA A 1 83 ? -1.561 -2.635 14.186 1.00 90.31 83 ALA A O 1
ATOM 643 N N . VAL A 1 84 ? -0.121 -2.187 12.526 1.00 90.38 84 VAL A N 1
ATOM 644 C CA . VAL A 1 84 ? -0.811 -0.981 12.051 1.00 90.38 84 VAL A CA 1
ATOM 645 C C . VAL A 1 84 ? -2.232 -1.282 11.587 1.00 90.38 84 VAL A C 1
ATOM 647 O O . VAL A 1 84 ? -3.143 -0.540 11.957 1.00 90.38 84 VAL A O 1
ATOM 650 N N . LEU A 1 85 ? -2.433 -2.360 10.818 1.00 90.19 85 LEU A N 1
ATOM 651 C CA . LEU A 1 85 ? -3.767 -2.767 10.364 1.00 90.19 85 LEU A CA 1
ATOM 652 C C . LEU A 1 85 ? -4.720 -2.974 11.543 1.00 90.19 85 LEU A C 1
ATOM 654 O O . LEU A 1 85 ? -5.853 -2.497 11.491 1.00 90.19 85 LEU A O 1
ATOM 658 N N . ARG A 1 86 ? -4.238 -3.638 12.599 1.00 88.69 86 ARG A N 1
ATOM 659 C CA . ARG A 1 86 ? -4.994 -3.903 13.826 1.00 88.69 86 ARG A CA 1
ATOM 660 C C . ARG A 1 86 ? -5.233 -2.640 14.648 1.00 88.69 86 ARG A C 1
ATOM 662 O O . ARG A 1 86 ? -6.360 -2.401 15.067 1.00 88.69 86 ARG A O 1
ATOM 669 N N . ASP A 1 87 ? -4.196 -1.844 14.882 1.00 87.88 87 ASP A N 1
ATOM 670 C CA . ASP A 1 87 ? -4.262 -0.690 15.785 1.00 87.88 87 ASP A CA 1
ATOM 671 C C . ASP A 1 87 ? -5.179 0.414 15.225 1.00 87.88 87 ASP A C 1
ATOM 673 O O . ASP A 1 87 ? -5.876 1.093 15.979 1.00 87.88 87 ASP A O 1
ATOM 677 N N . HIS A 1 88 ? -5.242 0.555 13.898 1.00 83.00 88 HIS A N 1
ATOM 678 C CA . HIS A 1 88 ? -6.081 1.552 13.222 1.00 83.00 88 HIS A CA 1
ATOM 679 C C . HIS A 1 88 ? -7.508 1.091 12.930 1.00 83.00 88 HIS A C 1
ATOM 681 O O . HIS A 1 88 ? -8.355 1.923 12.600 1.00 83.00 88 HIS A O 1
ATOM 687 N N . ALA A 1 89 ? -7.798 -0.205 13.051 1.00 74.75 89 ALA A N 1
ATOM 688 C CA . ALA A 1 89 ? -9.124 -0.751 12.773 1.00 74.75 89 ALA A CA 1
ATOM 689 C C . ALA A 1 89 ? -10.218 -0.184 13.695 1.00 74.75 89 ALA A C 1
ATOM 691 O O . ALA A 1 89 ? -11.408 -0.316 13.406 1.00 74.75 89 ALA A O 1
ATOM 692 N N . GLY A 1 90 ? -9.833 0.445 14.813 1.00 62.44 90 GLY A N 1
ATOM 693 C CA . GLY A 1 90 ? -10.724 0.580 15.959 1.00 62.44 90 GLY A CA 1
ATOM 694 C C . GLY A 1 90 ? -11.079 -0.807 16.496 1.00 62.44 90 GLY A C 1
ATOM 695 O O . GLY A 1 90 ? -10.718 -1.828 15.911 1.00 62.44 90 GLY A O 1
ATOM 696 N N . ALA A 1 91 ? -11.765 -0.882 17.634 1.00 53.66 91 ALA A N 1
ATOM 697 C CA . ALA A 1 91 ? -12.295 -2.166 18.078 1.00 53.66 91 ALA A CA 1
ATOM 698 C C . ALA A 1 91 ? -13.079 -2.825 16.920 1.00 53.66 91 ALA A C 1
ATOM 700 O O . ALA A 1 91 ? -13.745 -2.100 16.167 1.00 53.66 91 ALA A O 1
ATOM 701 N N . PRO A 1 92 ? -13.021 -4.166 16.759 1.00 49.75 92 PRO A N 1
ATOM 702 C CA . PRO A 1 92 ? -13.984 -4.852 15.901 1.00 49.75 92 PRO A CA 1
ATOM 703 C C . PRO A 1 92 ? -15.384 -4.343 16.268 1.00 49.75 92 PRO A C 1
ATOM 705 O O . PRO A 1 92 ? -15.565 -3.927 17.414 1.00 49.75 92 PRO A O 1
ATOM 708 N N . PRO A 1 93 ? -16.357 -4.312 15.343 1.00 51.88 93 PRO A N 1
ATOM 709 C CA . PRO A 1 93 ? -17.726 -3.956 15.689 1.00 51.88 93 PRO A CA 1
ATOM 710 C C . PRO A 1 93 ? -18.241 -4.967 16.722 1.00 51.88 93 PRO A C 1
ATOM 712 O O . PRO A 1 93 ? -18.816 -5.991 16.370 1.00 51.88 93 PRO A O 1
ATOM 715 N N . GLU A 1 94 ? -17.954 -4.717 17.998 1.00 45.59 94 GLU A N 1
ATOM 716 C CA . GLU A 1 94 ? -18.565 -5.395 19.117 1.00 45.59 94 GLU A CA 1
ATOM 717 C C . GLU A 1 94 ? -20.046 -5.068 19.038 1.00 45.59 94 GLU A C 1
ATOM 719 O O . GLU A 1 94 ? -20.449 -3.940 18.719 1.00 45.59 94 GLU A O 1
ATOM 724 N N . ASP A 1 95 ? -20.828 -6.116 19.262 1.00 42.47 95 ASP A N 1
ATOM 725 C CA . ASP A 1 95 ? -22.267 -6.094 19.381 1.00 42.47 95 ASP A CA 1
ATOM 726 C C . ASP A 1 95 ? -22.764 -4.783 19.981 1.00 42.47 95 ASP A C 1
ATOM 728 O O . ASP A 1 95 ? -22.297 -4.313 21.018 1.00 42.47 95 ASP A O 1
ATOM 732 N N . THR A 1 96 ? -23.733 -4.197 19.286 1.00 46.56 96 THR A N 1
ATOM 733 C CA . THR A 1 96 ? -24.442 -2.985 19.673 1.00 46.56 96 THR A CA 1
ATOM 734 C C . THR A 1 96 ? -24.717 -2.986 21.184 1.00 46.56 96 THR A C 1
ATOM 736 O O . THR A 1 96 ? -25.529 -3.799 21.634 1.00 46.56 96 THR A O 1
ATOM 739 N N . PRO A 1 97 ? -24.099 -2.105 21.997 1.00 55.56 97 PRO A N 1
ATOM 740 C CA . PRO A 1 97 ? -24.531 -1.957 23.376 1.00 55.56 97 PRO A CA 1
ATOM 741 C C . PRO A 1 97 ? -25.991 -1.473 23.357 1.00 55.56 97 PRO A C 1
ATOM 743 O O . PRO A 1 97 ? -26.320 -0.539 22.613 1.00 55.56 97 PRO A O 1
ATOM 746 N N . PRO A 1 98 ? -26.907 -2.112 24.108 1.00 49.78 98 PRO A N 1
ATOM 747 C CA . PRO A 1 98 ? -28.299 -1.721 24.097 1.00 49.78 98 PRO A CA 1
ATOM 748 C C . PRO A 1 98 ? -28.427 -0.409 24.863 1.00 49.78 98 PRO A C 1
ATOM 750 O O . PRO A 1 98 ? -28.441 -0.394 26.086 1.00 49.78 98 PRO A O 1
ATOM 753 N N . GLY A 1 99 ? -28.560 0.673 24.104 1.00 47.28 99 GLY A N 1
ATOM 754 C CA . GLY A 1 99 ? -29.212 1.900 24.526 1.00 47.28 99 GLY A CA 1
ATOM 755 C C . GLY A 1 99 ? -28.439 2.765 25.508 1.00 47.28 99 GLY A C 1
ATOM 756 O O . GLY A 1 99 ? -28.409 2.470 26.687 1.00 47.28 99 GLY A O 1
ATOM 757 N N . GLU A 1 100 ? -28.046 3.948 25.042 1.00 37.59 100 GLU A N 1
ATOM 758 C CA . GLU A 1 100 ? -28.338 5.182 25.769 1.00 37.59 100 GLU A CA 1
ATOM 759 C C . GLU A 1 100 ? -28.784 6.241 24.755 1.00 37.59 100 GLU A C 1
ATOM 761 O O . GLU A 1 100 ? -28.010 6.800 23.983 1.00 37.59 100 GLU A O 1
ATOM 766 N N . SER A 1 101 ? -30.094 6.486 24.726 1.00 49.09 101 SER A N 1
ATOM 767 C CA . SER A 1 101 ? -30.625 7.755 24.243 1.00 49.09 101 SER A CA 1
ATOM 768 C C . SER A 1 101 ? -30.168 8.853 25.196 1.00 49.09 101 SER A C 1
ATOM 770 O O . SER A 1 101 ? -30.629 8.882 26.334 1.00 49.09 101 SER A O 1
ATOM 772 N N . SER A 1 102 ? -29.340 9.792 24.738 1.00 45.16 102 SER A N 1
ATOM 773 C CA . SER A 1 102 ? -29.431 11.180 25.202 1.00 45.16 102 SER A CA 1
ATOM 774 C C . SER A 1 102 ? -28.506 12.144 24.463 1.00 45.16 102 SER A C 1
ATOM 776 O O . SER A 1 102 ? -27.292 12.098 24.594 1.00 45.16 102 SER A O 1
ATOM 778 N N . THR A 1 103 ? -29.162 13.102 23.809 1.00 44.62 103 THR A N 1
ATOM 779 C CA . THR A 1 103 ? -28.895 14.541 23.944 1.00 44.62 103 THR A CA 1
ATOM 780 C C . THR A 1 103 ? -27.649 15.123 23.267 1.00 44.62 103 THR A C 1
ATOM 782 O O . THR A 1 103 ? -26.544 15.127 23.793 1.00 44.62 103 THR A O 1
ATOM 785 N N . THR A 1 104 ? -27.916 15.750 22.117 1.00 51.47 104 THR A N 1
ATOM 786 C CA . THR A 1 104 ? -27.503 17.112 21.736 1.00 51.47 104 THR A CA 1
ATOM 787 C C . THR A 1 104 ? -26.422 17.781 22.593 1.00 51.47 104 THR A C 1
ATOM 789 O O . THR A 1 104 ? -26.707 18.302 23.668 1.00 51.47 104 THR A O 1
ATOM 792 N N . ALA A 1 105 ? -25.238 17.963 22.014 1.00 42.41 105 ALA A N 1
ATOM 793 C CA . ALA A 1 105 ? -24.444 19.173 22.205 1.00 42.41 105 ALA A CA 1
ATOM 794 C C . ALA A 1 105 ? -23.664 19.441 20.911 1.00 42.41 105 ALA A C 1
ATOM 796 O O . ALA A 1 105 ? -22.993 18.556 20.386 1.00 42.41 105 ALA A O 1
ATOM 797 N N . GLY A 1 106 ? -23.841 20.637 20.350 1.00 45.78 106 GLY A N 1
ATOM 798 C CA . GLY A 1 106 ? -23.352 21.012 19.030 1.00 45.78 106 GLY A CA 1
ATOM 799 C C . GLY A 1 106 ? -21.845 20.841 18.872 1.00 45.78 106 GLY A C 1
ATOM 800 O O . GLY A 1 106 ? -21.062 21.584 19.454 1.00 45.78 106 GLY A O 1
ATOM 801 N N . ILE A 1 107 ? -21.450 19.911 18.008 1.00 41.84 107 ILE A N 1
ATOM 802 C CA . ILE A 1 107 ? -20.136 19.930 17.377 1.00 41.84 107 ILE A CA 1
ATOM 803 C C . ILE A 1 107 ? -20.336 20.731 16.097 1.00 41.84 107 ILE A C 1
ATOM 805 O O . ILE A 1 107 ? -20.768 20.214 15.068 1.00 41.84 107 ILE A O 1
ATOM 809 N N . SER A 1 108 ? -20.108 22.037 16.197 1.00 50.47 108 SER A N 1
ATOM 810 C CA . SER A 1 108 ? -19.861 22.884 15.038 1.00 50.47 108 SER A CA 1
ATOM 811 C C . SER A 1 108 ? -18.673 22.281 14.295 1.00 50.47 108 SER A C 1
ATOM 813 O O . SER A 1 108 ? -17.536 22.425 14.739 1.00 50.47 108 SER A O 1
ATOM 815 N N . VAL A 1 109 ? -18.949 21.537 13.224 1.00 53.16 109 VAL A N 1
ATOM 816 C CA . VAL A 1 109 ? -17.931 21.033 12.302 1.00 53.16 109 VAL A CA 1
ATOM 817 C C . VAL A 1 109 ? -17.149 22.256 11.821 1.00 53.16 109 VAL A C 1
ATOM 819 O O . VAL A 1 109 ? -17.759 23.123 11.191 1.00 53.16 109 VAL A O 1
ATOM 822 N N . PRO A 1 110 ? -15.852 22.400 12.153 1.00 57.47 110 PRO A N 1
ATOM 823 C CA . PRO A 1 110 ? -15.054 23.449 11.551 1.00 57.47 110 PRO A CA 1
ATOM 824 C C . PRO A 1 110 ? -15.026 23.168 10.050 1.00 57.47 110 PRO A C 1
ATOM 826 O O . PRO A 1 110 ? -14.612 22.094 9.613 1.00 57.47 110 PRO A O 1
ATOM 829 N N . GLU A 1 111 ? -15.551 24.113 9.279 1.00 60.56 111 GLU A N 1
ATOM 830 C CA . GLU A 1 111 ? -15.508 24.092 7.825 1.00 60.56 111 GLU A CA 1
ATOM 831 C C . GLU A 1 111 ? -14.043 23.875 7.403 1.00 60.56 111 GLU A C 1
ATOM 833 O O . GLU A 1 111 ? -13.164 24.601 7.883 1.00 60.56 111 GLU A O 1
ATOM 838 N N . PRO A 1 112 ? -13.738 22.823 6.618 1.00 60.62 112 PRO A N 1
ATOM 839 C CA . PRO A 1 112 ? -12.363 22.477 6.299 1.00 60.62 112 PRO A CA 1
ATOM 840 C C . PRO A 1 112 ? -11.712 23.675 5.599 1.00 60.62 112 PRO A C 1
ATOM 842 O O . PRO A 1 112 ? -12.250 24.150 4.596 1.00 60.62 112 PRO A O 1
ATOM 845 N N . PRO A 1 113 ? -10.584 24.199 6.114 1.00 59.12 113 PRO A N 1
ATOM 846 C CA . PRO A 1 113 ? -9.917 25.328 5.491 1.00 59.12 113 PRO A CA 1
ATOM 847 C C . PRO A 1 113 ? -9.564 24.944 4.057 1.00 59.12 113 PRO A C 1
ATOM 849 O O . PRO A 1 113 ? -8.948 23.904 3.823 1.00 59.12 113 PRO A O 1
ATOM 852 N N . GLU A 1 114 ? -9.986 25.770 3.101 1.00 54.16 114 GLU A N 1
ATOM 853 C CA . GLU A 1 114 ? -9.730 25.582 1.677 1.00 54.16 114 GLU A CA 1
ATOM 854 C C . GLU A 1 114 ? -8.219 25.412 1.428 1.00 54.16 114 GLU A C 1
ATOM 856 O O . GLU A 1 114 ? -7.463 26.381 1.309 1.00 54.16 114 GLU A O 1
ATOM 861 N N . LEU A 1 115 ? -7.762 24.156 1.335 1.00 54.00 115 LEU A N 1
ATOM 862 C CA . LEU A 1 115 ? -6.370 23.789 1.040 1.00 54.00 115 LEU A CA 1
ATOM 863 C C . LEU A 1 115 ? -5.871 24.393 -0.287 1.00 54.00 115 LEU A C 1
ATOM 865 O O . LEU A 1 115 ? -4.667 24.473 -0.524 1.00 54.00 115 LEU A O 1
ATOM 869 N N . SER A 1 116 ? -6.786 24.851 -1.142 1.00 55.56 116 SER A N 1
ATOM 870 C CA . SER A 1 116 ? -6.500 25.488 -2.426 1.00 55.56 116 SER A CA 1
ATOM 871 C C . SER A 1 116 ? -5.820 26.856 -2.303 1.00 55.56 116 SER A C 1
ATOM 873 O O . SER A 1 116 ? -5.216 27.309 -3.275 1.00 55.56 116 SER A O 1
ATOM 875 N N . ARG A 1 117 ? -5.861 27.523 -1.136 1.00 53.53 117 ARG A N 1
ATOM 876 C CA . ARG A 1 117 ? -5.316 28.888 -0.985 1.00 53.53 117 ARG A CA 1
ATOM 877 C C . ARG A 1 117 ? -3.878 28.955 -0.463 1.00 53.53 117 ARG A C 1
ATOM 879 O O . ARG A 1 117 ? -3.224 29.982 -0.633 1.00 53.53 117 ARG A O 1
ATOM 886 N N . ALA A 1 118 ? -3.369 27.888 0.155 1.00 57.16 118 ALA A N 1
ATOM 887 C CA . ALA A 1 118 ? -2.041 27.893 0.781 1.00 57.16 118 ALA A CA 1
ATOM 888 C C . ALA A 1 118 ? -0.886 27.658 -0.213 1.00 57.16 118 ALA A C 1
ATOM 890 O O . ALA A 1 118 ? 0.248 28.050 0.051 1.00 57.16 118 ALA A O 1
ATOM 891 N N . TRP A 1 119 ? -1.174 27.074 -1.378 1.00 53.50 119 TRP A N 1
ATOM 892 C CA . TRP A 1 119 ? -0.192 26.768 -2.420 1.00 53.50 119 TRP A CA 1
ATOM 893 C C . TRP A 1 119 ? -0.389 27.704 -3.610 1.00 53.50 119 TRP A C 1
ATOM 895 O O . TRP A 1 119 ? -0.719 27.261 -4.708 1.00 53.50 119 TRP A O 1
ATOM 905 N N . GLY A 1 120 ? -0.243 29.015 -3.381 1.00 70.00 120 GLY A N 1
ATOM 906 C CA . GLY A 1 120 ? -0.317 30.026 -4.443 1.00 70.00 120 GLY A CA 1
ATOM 907 C C . GLY A 1 120 ? 0.574 29.682 -5.646 1.00 70.00 120 GLY A C 1
ATOM 908 O O . GLY A 1 120 ? 1.368 28.753 -5.595 1.00 70.00 120 GLY A O 1
ATOM 909 N N . SER A 1 121 ? 0.499 30.449 -6.736 1.00 77.25 121 SER A N 1
ATOM 910 C CA . SER A 1 121 ? 1.127 30.134 -8.042 1.00 77.25 121 SER A CA 1
ATOM 911 C C . SER A 1 121 ? 2.667 29.953 -8.065 1.00 77.25 121 SER A C 1
ATOM 913 O O . SER A 1 121 ? 3.264 29.830 -9.136 1.00 77.25 121 SER A O 1
ATOM 915 N N . TRP A 1 122 ? 3.336 29.942 -6.915 1.00 87.19 122 TRP A N 1
ATOM 916 C CA . TRP A 1 122 ? 4.776 29.789 -6.764 1.00 87.19 122 TRP A CA 1
ATOM 917 C C . TRP A 1 122 ? 5.339 28.485 -7.368 1.00 87.19 122 TRP A C 1
ATOM 919 O O . TRP A 1 122 ? 6.304 28.588 -8.127 1.00 87.19 122 TRP A O 1
ATOM 929 N N . PRO A 1 123 ? 4.739 27.288 -7.183 1.00 86.31 123 PRO A N 1
ATOM 930 C CA . PRO A 1 123 ? 5.232 26.069 -7.832 1.00 86.31 123 PRO A CA 1
ATOM 931 C C . PRO A 1 123 ? 5.173 26.151 -9.362 1.00 86.31 123 PRO A C 1
ATOM 933 O O . PRO A 1 123 ? 6.117 25.755 -10.042 1.00 86.31 123 PRO A O 1
ATOM 936 N N . LEU A 1 124 ? 4.102 26.737 -9.911 1.00 86.94 124 LEU A N 1
ATOM 937 C CA . LEU A 1 124 ? 3.959 26.952 -11.355 1.00 86.94 124 LEU A CA 1
ATOM 938 C C . LEU A 1 124 ? 5.037 27.899 -11.897 1.00 86.94 124 LEU A C 1
ATOM 940 O O . LEU A 1 124 ? 5.595 27.645 -12.963 1.00 86.94 124 LEU A O 1
ATOM 944 N N . ALA A 1 125 ? 5.376 28.954 -11.152 1.00 91.88 125 ALA A N 1
ATOM 945 C CA . ALA A 1 125 ? 6.442 29.877 -11.532 1.00 91.88 125 ALA A CA 1
ATOM 946 C C . ALA A 1 125 ? 7.823 29.194 -11.546 1.00 91.88 125 ALA A C 1
ATOM 948 O O . ALA A 1 125 ? 8.599 29.405 -12.478 1.00 91.88 125 ALA A O 1
ATOM 949 N N . VAL A 1 126 ? 8.111 28.339 -10.556 1.00 95.25 126 VAL A N 1
ATOM 950 C CA . VAL A 1 126 ? 9.367 27.568 -10.488 1.00 95.25 126 VAL A CA 1
ATOM 951 C C . VAL A 1 126 ? 9.483 26.603 -11.670 1.00 95.25 126 VAL A C 1
ATOM 953 O O . VAL A 1 126 ? 10.518 26.579 -12.339 1.00 95.25 126 VAL A O 1
ATOM 956 N N . VAL A 1 127 ? 8.417 25.855 -11.975 1.00 95.12 127 VAL A N 1
ATOM 957 C CA . VAL A 1 127 ? 8.392 24.939 -13.128 1.00 95.12 127 VAL A CA 1
ATOM 958 C C . VAL A 1 127 ? 8.561 25.710 -14.441 1.00 95.12 127 VAL A C 1
ATOM 960 O O . VAL A 1 127 ? 9.364 25.312 -15.283 1.00 95.12 127 VAL A O 1
ATOM 963 N N . GLY A 1 128 ? 7.877 26.847 -14.602 1.00 96.75 128 GLY A N 1
ATOM 964 C CA . GLY A 1 128 ? 8.005 27.692 -15.792 1.00 96.75 128 GLY A CA 1
ATOM 965 C C . GLY A 1 128 ? 9.428 28.220 -16.010 1.00 96.75 128 GLY A C 1
ATOM 966 O O . GLY A 1 128 ? 9.950 28.144 -17.123 1.00 96.75 128 GLY A O 1
ATOM 967 N N . LEU A 1 129 ? 10.088 28.694 -14.949 1.00 97.62 129 LEU A N 1
ATOM 968 C CA . LEU A 1 129 ? 11.472 29.178 -15.012 1.00 97.62 129 LEU A CA 1
ATOM 969 C C . LEU A 1 129 ? 12.464 28.059 -15.366 1.00 97.62 129 LEU A C 1
ATOM 971 O O . LEU A 1 129 ? 13.408 28.281 -16.133 1.00 97.62 129 LEU A O 1
ATOM 975 N N . LEU A 1 130 ? 12.247 26.860 -14.822 1.00 97.94 130 LEU A N 1
ATOM 976 C CA . LEU A 1 130 ? 13.070 25.690 -15.115 1.00 97.94 130 LEU A CA 1
ATOM 977 C C . LEU A 1 130 ? 12.961 25.305 -16.595 1.00 97.94 130 LEU A C 1
ATOM 979 O O . LEU A 1 130 ? 13.982 25.170 -17.270 1.00 97.94 130 LEU A O 1
ATOM 983 N N . VAL A 1 131 ? 11.734 25.186 -17.114 1.00 98.12 131 VAL A N 1
ATOM 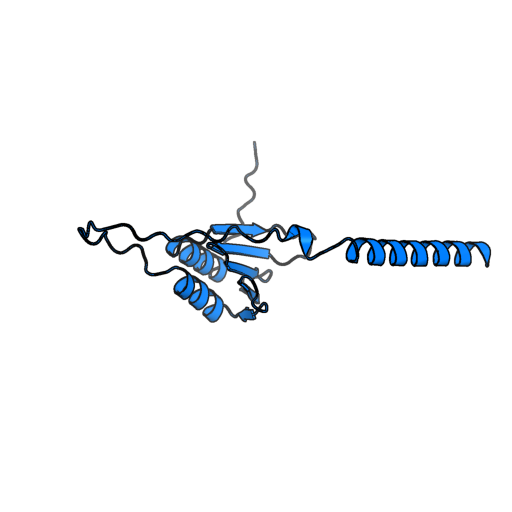984 C CA . VAL A 1 131 ? 11.482 24.863 -18.528 1.00 98.12 131 VAL A CA 1
ATOM 985 C C . VAL A 1 131 ? 12.114 25.912 -19.443 1.00 98.12 131 VAL A C 1
ATOM 987 O O . VAL A 1 131 ? 12.810 25.552 -20.393 1.00 98.12 131 VAL A O 1
ATOM 990 N N . LEU A 1 132 ? 11.946 27.201 -19.131 1.00 98.25 132 LEU A N 1
ATOM 991 C CA . LEU A 1 132 ? 12.560 28.287 -19.897 1.00 98.25 132 LEU A CA 1
ATOM 992 C C . LEU A 1 132 ? 14.092 28.169 -19.926 1.00 98.25 132 LEU A C 1
ATOM 994 O O . LEU A 1 132 ? 14.700 28.315 -20.986 1.00 98.25 132 LEU A O 1
ATOM 998 N N . SER A 1 133 ? 14.712 27.859 -18.785 1.00 97.75 133 SER A N 1
ATOM 999 C CA . SER A 1 133 ? 16.168 27.692 -18.682 1.00 97.75 133 SER A CA 1
ATOM 1000 C C . SER A 1 133 ? 16.679 26.531 -19.542 1.00 97.75 133 SER A C 1
ATOM 1002 O O . SER A 1 133 ? 17.681 26.677 -20.243 1.00 97.75 133 SER A O 1
ATOM 1004 N N . VAL A 1 134 ? 15.968 25.398 -19.545 1.00 98.00 134 VAL A N 1
ATOM 1005 C CA . VAL A 1 134 ? 16.315 24.227 -20.371 1.00 98.00 134 VAL A CA 1
ATOM 1006 C C . VAL A 1 134 ? 16.193 24.543 -21.864 1.00 98.00 134 VAL A C 1
ATOM 1008 O O . VAL A 1 134 ? 17.086 24.200 -22.642 1.00 98.00 134 VAL A O 1
ATOM 1011 N N . VAL A 1 135 ? 15.126 25.235 -22.275 1.00 98.19 135 VAL A N 1
ATOM 1012 C CA . VAL A 1 135 ? 14.916 25.624 -23.680 1.00 98.19 135 VAL A CA 1
ATOM 1013 C C . VAL A 1 135 ? 16.008 26.584 -24.153 1.00 98.19 135 VAL A C 1
ATOM 1015 O O . VAL A 1 135 ? 16.601 26.359 -25.209 1.00 98.19 135 VAL A O 1
ATOM 1018 N N . LEU A 1 136 ? 16.330 27.614 -23.364 1.00 97.94 136 LEU A N 1
ATOM 1019 C CA . LEU A 1 136 ? 17.410 28.552 -23.688 1.00 97.94 136 LEU A CA 1
ATOM 1020 C C . LEU A 1 136 ? 18.760 27.842 -23.809 1.00 97.94 136 LEU A C 1
ATOM 1022 O O . LEU A 1 136 ? 19.517 28.121 -24.739 1.00 97.94 136 LEU A O 1
ATOM 1026 N N . PHE A 1 137 ? 19.042 26.892 -22.915 1.00 97.31 137 PHE A N 1
ATOM 1027 C CA . PHE A 1 137 ? 20.254 26.084 -22.982 1.00 97.31 137 PHE A CA 1
ATOM 1028 C C . PHE A 1 137 ? 20.330 25.264 -24.278 1.00 97.31 137 PHE A C 1
ATOM 1030 O O . PHE A 1 137 ? 21.367 25.270 -24.943 1.00 97.31 137 PHE A O 1
ATOM 1037 N N . MET A 1 138 ? 19.239 24.601 -24.682 1.00 97.38 138 MET A N 1
ATOM 1038 C CA . MET A 1 138 ? 19.209 23.859 -25.948 1.00 97.38 138 MET A CA 1
ATOM 1039 C C . MET A 1 138 ? 19.408 24.770 -27.161 1.00 97.38 138 MET A C 1
ATOM 1041 O O . MET A 1 138 ? 20.179 24.425 -28.056 1.00 97.38 138 MET A O 1
ATOM 1045 N N . ILE A 1 139 ? 18.766 25.941 -27.187 1.00 97.62 139 ILE A N 1
ATOM 1046 C CA . ILE A 1 139 ? 18.920 26.906 -28.285 1.00 97.62 139 ILE A CA 1
ATOM 1047 C C . ILE A 1 139 ? 20.370 27.393 -28.367 1.00 97.62 139 ILE A C 1
ATOM 1049 O O . ILE A 1 139 ? 20.967 27.352 -29.442 1.00 97.62 139 ILE A O 1
ATOM 1053 N N . ALA A 1 140 ? 20.964 27.793 -27.238 1.00 96.56 140 ALA A N 1
ATOM 1054 C CA . ALA A 1 140 ? 22.360 28.222 -27.181 1.00 96.56 140 ALA A CA 1
ATOM 1055 C C . ALA A 1 140 ? 23.315 27.113 -27.644 1.00 96.56 140 ALA A C 1
ATOM 1057 O O . ALA A 1 140 ? 24.285 27.375 -28.355 1.00 96.56 140 ALA A O 1
ATOM 1058 N N . ARG A 1 141 ? 23.016 25.857 -27.287 1.00 96.88 141 ARG A N 1
ATOM 1059 C CA . ARG A 1 141 ? 23.802 24.697 -27.709 1.00 96.88 141 ARG A CA 1
ATOM 1060 C C . ARG A 1 141 ? 23.777 24.493 -29.222 1.00 96.88 141 ARG A C 1
ATOM 1062 O O . ARG A 1 141 ? 24.819 24.136 -29.763 1.00 96.88 141 ARG A O 1
ATOM 1069 N N . ILE A 1 142 ? 22.625 24.689 -29.866 1.00 95.50 142 ILE A N 1
ATOM 1070 C CA . ILE A 1 142 ? 22.443 24.533 -31.319 1.00 95.50 142 ILE A CA 1
ATOM 1071 C C . ILE A 1 142 ? 23.065 25.708 -32.078 1.00 95.50 142 ILE A C 1
ATOM 1073 O O . ILE A 1 142 ? 23.741 25.491 -33.073 1.00 95.50 142 ILE A O 1
ATOM 1077 N N . ALA A 1 143 ? 22.872 26.940 -31.602 1.00 93.25 143 ALA A N 1
ATOM 1078 C CA . ALA A 1 143 ? 23.410 28.137 -32.249 1.00 93.25 143 ALA A CA 1
ATOM 1079 C C . ALA A 1 143 ? 24.935 28.300 -32.086 1.00 93.25 143 ALA A C 1
ATOM 1081 O O . ALA A 1 143 ? 25.545 29.073 -32.817 1.00 93.25 143 ALA A O 1
ATOM 1082 N N . GLY A 1 144 ? 25.540 27.619 -31.107 1.00 87.56 144 GLY A N 1
ATOM 1083 C CA . GLY A 1 144 ? 26.985 27.616 -30.863 1.00 87.56 144 GLY A CA 1
ATOM 1084 C C . GLY A 1 144 ? 27.771 26.511 -31.584 1.00 87.56 144 GLY A C 1
ATOM 1085 O O . GLY A 1 144 ? 28.944 26.326 -31.258 1.00 87.56 144 GLY A O 1
ATOM 1086 N N . TRP A 1 145 ? 27.135 25.747 -32.479 1.00 61.44 145 TRP A N 1
ATOM 1087 C CA . TRP A 1 145 ? 27.792 24.849 -33.444 1.00 61.44 145 TRP A CA 1
ATOM 1088 C C . TRP A 1 145 ? 27.980 25.561 -34.780 1.00 61.44 145 TRP A C 1
ATOM 1090 O O . TRP A 1 145 ? 29.033 25.315 -35.408 1.00 61.44 145 TRP A O 1
#

Secondary structure (DSSP, 8-state):
-------PPPPHHHHHHHHHHHHTTPEEEEEPPSSTT--EEEEEEETTEEEEEEE-TTS-EEEEEEEETTSPPEEE-HHHHHHHHHHHT-S------------------PPPP-GGGTS-SHHHHHHHHHHHHHHHHHHHHHHT-